Protein AF-T1BA98-F1 (afdb_monomer)

Secondary structure (DSSP, 8-state):
-HHHHHHH-TT----PPPTT-GGG-HHHHHHHHHHHHTSSS---S-HHHHHHHHHHHHHHHHHH---------HHHHHHHHHHHHHHHHHHHH--

Radius of gyration: 19.54 Å; Cα contacts (8 Å, |Δi|>4): 25; chains: 1; bounding box: 42×43×51 Å

Organism: NCBI:txid410659

Solvent-accessible surface area (backbone atoms only — not comparable to full-atom values): 6023 Å² total; per-residue (Å²): 109,63,70,63,50,34,72,74,38,77,88,58,80,86,80,81,73,64,86,96,37,59,89,78,37,68,67,55,57,51,50,57,48,45,46,63,73,65,46,53,74,81,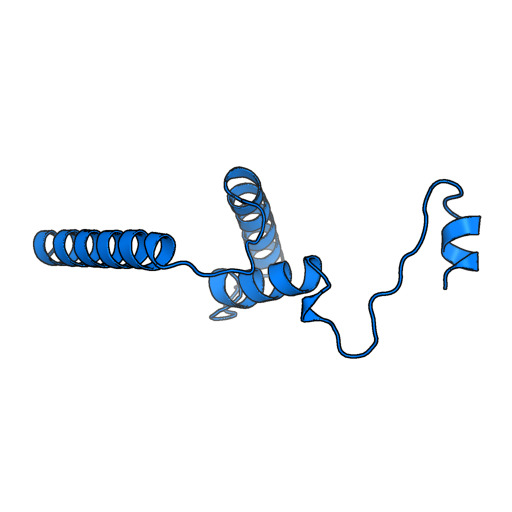78,70,97,41,71,68,56,48,50,52,53,51,53,55,46,48,56,56,44,68,76,68,66,71,86,88,72,91,73,85,50,73,66,56,50,54,54,48,52,53,52,51,54,53,51,52,52,53,53,64,74,74,106

Sequence (95 aa):
CITRLQKRWPSIIPVHTPVHASWLNPIEVYFSIVQRKVLAPNDFQSLAQLEDRLLRFQDHYSATAQPFEWKFTRHDLEVLLSKIQAHEQMLAQAA

pLDDT: mean 92.39, std 5.31, range [66.12, 97.88]

Mean predicted aligned error: 6.26 Å

Foldseek 3Di:
DQVVVCVVPVPDDDDDDDPPPVVVPVVSVVVVCCCVPPCVVPDDPDPVRSVVSVVVVVVVCVVPPDDDDPDDDPVNVVVVVVVVVVVVVVVVVVD

Structure (mmCIF, N/CA/C/O backbone):
data_AF-T1BA98-F1
#
_entry.id   AF-T1BA98-F1
#
loop_
_atom_site.group_PDB
_atom_site.id
_atom_site.type_symbol
_atom_site.label_atom_id
_atom_site.label_alt_id
_atom_site.label_comp_id
_atom_site.label_asym_id
_atom_site.label_entity_id
_atom_site.label_seq_id
_atom_site.pdbx_PDB_ins_code
_atom_site.Cartn_x
_atom_site.Cartn_y
_atom_site.Cartn_z
_atom_site.occupancy
_atom_site.B_iso_or_equiv
_atom_site.auth_seq_id
_atom_site.auth_comp_id
_atom_site.auth_asym_id
_atom_site.auth_atom_id
_atom_site.pdbx_PDB_model_num
ATOM 1 N N . CYS A 1 1 ? 18.230 -6.432 -16.734 1.00 81.88 1 CYS A N 1
ATOM 2 C CA . CYS A 1 1 ? 16.826 -6.722 -16.345 1.00 81.88 1 CYS A CA 1
ATOM 3 C C . CYS A 1 1 ? 15.868 -6.545 -17.529 1.00 81.88 1 CYS A C 1
ATOM 5 O O . CYS A 1 1 ? 15.209 -7.511 -17.894 1.00 81.88 1 CYS A O 1
ATOM 7 N N . ILE A 1 2 ? 15.861 -5.372 -18.178 1.00 92.00 2 ILE A N 1
ATOM 8 C CA . ILE A 1 2 ? 15.003 -5.040 -19.334 1.00 92.00 2 ILE A CA 1
ATOM 9 C C . ILE A 1 2 ? 15.065 -6.097 -20.448 1.00 92.00 2 ILE A C 1
ATOM 11 O O . ILE A 1 2 ? 14.044 -6.687 -20.781 1.00 92.00 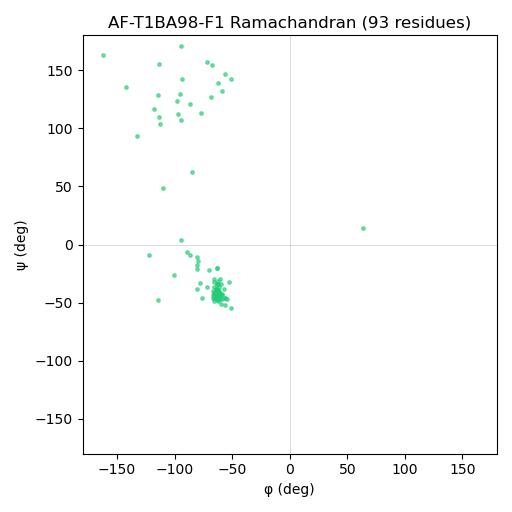2 ILE A O 1
ATOM 15 N N . THR A 1 3 ? 16.262 -6.430 -20.941 1.00 93.44 3 THR A N 1
ATOM 16 C CA . THR A 1 3 ? 16.448 -7.422 -22.019 1.00 93.44 3 THR A CA 1
ATOM 17 C C . THR A 1 3 ? 15.856 -8.791 -21.678 1.00 93.44 3 THR A C 1
ATOM 19 O O . THR A 1 3 ? 15.267 -9.447 -22.530 1.00 93.44 3 THR A O 1
ATOM 22 N N . ARG A 1 4 ? 15.969 -9.224 -20.414 1.00 95.62 4 ARG A N 1
ATOM 23 C CA . ARG A 1 4 ? 15.386 -10.490 -19.941 1.00 95.62 4 ARG A CA 1
ATOM 24 C C . ARG A 1 4 ? 13.857 -10.444 -20.002 1.00 95.62 4 ARG A C 1
ATOM 26 O O . ARG A 1 4 ? 13.244 -11.410 -20.442 1.00 95.62 4 ARG A O 1
ATOM 33 N N . LEU A 1 5 ? 13.265 -9.337 -19.553 1.00 94.94 5 LEU A N 1
ATOM 34 C CA . LEU A 1 5 ? 11.818 -9.127 -19.536 1.00 94.94 5 LEU A CA 1
ATOM 35 C C . LEU A 1 5 ? 11.247 -9.062 -20.956 1.00 94.94 5 LEU A C 1
ATOM 37 O O . LEU A 1 5 ? 10.329 -9.811 -21.265 1.00 94.94 5 LEU A O 1
ATOM 41 N N . GLN A 1 6 ? 11.852 -8.266 -21.835 1.00 95.56 6 GLN A N 1
ATOM 42 C CA . GLN A 1 6 ? 11.418 -8.126 -23.228 1.00 95.56 6 GLN A CA 1
ATOM 43 C C . GLN A 1 6 ? 11.595 -9.417 -24.036 1.00 95.56 6 GLN A C 1
ATOM 45 O O . GLN A 1 6 ? 10.743 -9.756 -24.850 1.00 95.56 6 GLN A O 1
ATOM 50 N N . LYS A 1 7 ? 12.662 -10.191 -23.785 1.00 96.25 7 LYS A N 1
ATOM 51 C CA . LYS A 1 7 ? 12.848 -11.504 -24.425 1.00 96.25 7 LYS A CA 1
ATOM 52 C C . LYS A 1 7 ? 11.744 -12.490 -24.038 1.00 96.25 7 LYS A C 1
ATOM 54 O O . LYS A 1 7 ? 11.337 -13.306 -24.859 1.00 96.25 7 LYS A O 1
ATOM 59 N N . ARG A 1 8 ? 11.295 -12.456 -22.780 1.00 97.31 8 ARG A N 1
ATOM 60 C CA . ARG A 1 8 ? 10.259 -13.363 -22.270 1.00 97.31 8 ARG A CA 1
ATOM 61 C C . ARG A 1 8 ? 8.851 -12.909 -22.657 1.00 97.31 8 ARG A C 1
ATOM 63 O O . ARG A 1 8 ? 8.022 -13.761 -22.964 1.00 97.31 8 ARG A O 1
ATOM 70 N N . TRP A 1 9 ? 8.604 -11.602 -22.648 1.00 96.69 9 TRP A N 1
ATOM 71 C CA . TRP A 1 9 ? 7.32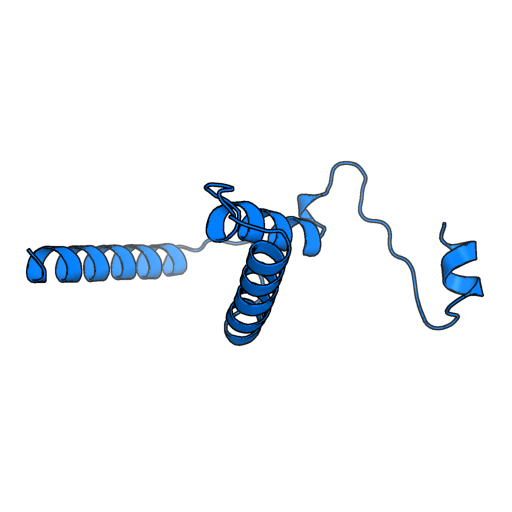3 -10.982 -22.971 1.00 96.69 9 TRP A CA 1
ATOM 72 C C . TRP A 1 9 ? 7.548 -9.811 -23.937 1.00 96.69 9 TRP A C 1
ATOM 74 O O . TRP A 1 9 ? 7.801 -8.692 -23.499 1.00 96.69 9 TRP A O 1
ATOM 84 N N . PRO A 1 10 ? 7.453 -10.034 -25.256 1.00 95.25 10 PRO A N 1
ATOM 85 C CA . PRO A 1 10 ? 7.745 -8.988 -26.239 1.00 95.25 10 PRO A CA 1
ATOM 86 C C . PRO A 1 10 ? 6.812 -7.768 -26.177 1.00 95.25 10 PRO A C 1
ATOM 88 O O . PRO 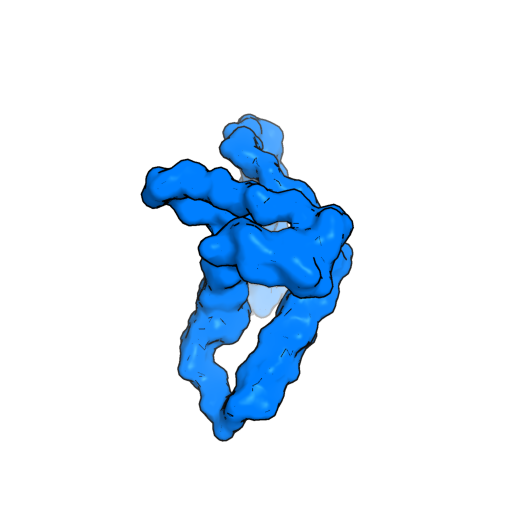A 1 10 ? 7.171 -6.704 -26.666 1.00 95.25 10 PRO A O 1
ATOM 91 N N . SER A 1 11 ? 5.625 -7.909 -25.577 1.00 96.50 11 SER A N 1
ATOM 92 C CA . SER A 1 11 ? 4.612 -6.852 -25.474 1.00 96.50 11 SER A CA 1
ATOM 93 C C . SER A 1 11 ? 4.775 -5.916 -24.271 1.00 96.50 11 SER A C 1
ATOM 95 O O . SER A 1 11 ? 4.058 -4.920 -24.198 1.00 96.50 11 SER A O 1
ATOM 97 N N . ILE A 1 12 ? 5.676 -6.202 -23.320 1.00 95.38 12 ILE A N 1
ATOM 98 C CA . ILE A 1 12 ? 5.854 -5.347 -22.135 1.00 95.38 12 ILE A CA 1
ATOM 99 C C . ILE A 1 12 ? 6.962 -4.316 -22.351 1.00 95.38 12 ILE A C 1
ATOM 101 O O . ILE A 1 12 ? 8.022 -4.614 -22.904 1.00 95.38 12 ILE A O 1
ATOM 105 N N . ILE A 1 13 ? 6.742 -3.111 -21.830 1.00 94.06 13 ILE A N 1
ATOM 106 C CA . ILE A 1 13 ? 7.731 -2.032 -21.803 1.00 94.06 13 ILE A CA 1
ATOM 107 C C . ILE A 1 13 ? 8.120 -1.801 -20.338 1.00 94.06 13 ILE A C 1
ATOM 109 O O . ILE A 1 13 ? 7.331 -1.233 -19.584 1.00 94.06 13 ILE A O 1
ATOM 113 N N . PRO A 1 14 ? 9.304 -2.259 -19.891 1.00 92.06 14 PRO A N 1
ATOM 114 C CA . PRO A 1 14 ? 9.762 -1.998 -18.533 1.00 92.06 14 PRO A CA 1
ATOM 115 C C . PRO A 1 14 ? 10.087 -0.512 -18.354 1.00 92.06 14 PRO A C 1
ATOM 117 O O . PRO A 1 14 ? 10.893 0.038 -19.103 1.00 92.06 14 PRO A O 1
ATOM 120 N N . VAL A 1 15 ? 9.502 0.117 -17.336 1.00 89.50 15 VAL A N 1
ATOM 121 C CA . VAL A 1 15 ? 9.778 1.509 -16.957 1.00 89.50 15 VAL A CA 1
ATOM 122 C C . VAL A 1 15 ? 10.430 1.512 -15.579 1.00 89.50 15 VAL A C 1
ATOM 124 O O . VAL A 1 15 ? 9.929 0.882 -14.651 1.00 89.50 15 VAL A O 1
ATOM 127 N N . HIS A 1 16 ? 11.561 2.202 -15.449 1.00 88.12 16 HIS A N 1
ATOM 128 C CA . HIS A 1 16 ? 12.228 2.396 -14.165 1.00 88.12 16 HIS A CA 1
ATOM 129 C C . HIS A 1 16 ? 11.797 3.729 -13.556 1.00 88.12 16 HIS A C 1
ATOM 131 O O . HIS A 1 16 ?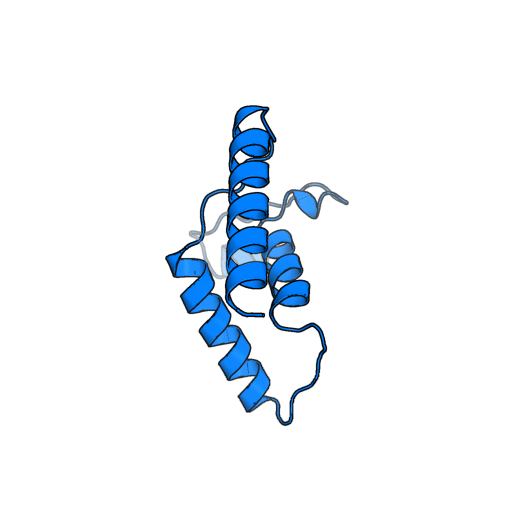 11.851 4.762 -14.223 1.00 88.12 16 HIS A O 1
ATOM 137 N N . THR A 1 17 ? 11.381 3.706 -12.291 1.00 88.50 17 THR A N 1
ATOM 138 C CA . THR A 1 17 ? 11.176 4.929 -11.513 1.00 88.50 17 THR A CA 1
ATOM 139 C C . THR A 1 17 ? 12.528 5.566 -11.168 1.00 88.50 17 THR A C 1
ATOM 141 O O . THR A 1 17 ? 13.552 4.870 -11.149 1.00 88.50 17 THR A O 1
ATOM 144 N N . PRO A 1 18 ? 12.571 6.882 -10.892 1.00 91.31 18 PRO A N 1
ATOM 145 C CA . PRO A 1 18 ? 13.780 7.524 -10.397 1.00 91.31 18 PRO A CA 1
ATOM 146 C C . PRO A 1 18 ? 14.296 6.850 -9.121 1.00 91.31 18 PRO A C 1
ATOM 148 O O . PRO A 1 18 ? 13.525 6.374 -8.281 1.00 91.31 18 PRO A O 1
ATOM 151 N N . VAL A 1 19 ? 15.618 6.837 -8.959 1.00 88.75 19 VAL A N 1
ATOM 152 C CA . VAL A 1 19 ? 16.254 6.319 -7.743 1.00 88.75 19 VAL A CA 1
ATOM 153 C C . VAL A 1 19 ? 15.810 7.169 -6.548 1.00 88.75 19 VAL A C 1
ATOM 155 O O . VAL A 1 19 ? 15.695 8.387 -6.661 1.00 88.75 19 VAL A O 1
ATOM 158 N N . HIS A 1 20 ? 15.537 6.521 -5.413 1.00 86.12 20 HIS A N 1
ATOM 159 C CA . HIS A 1 20 ? 15.009 7.146 -4.189 1.00 86.12 20 HIS A CA 1
ATOM 160 C C . HIS A 1 20 ? 13.607 7.773 -4.321 1.00 86.12 20 HIS A C 1
ATOM 162 O O . HIS A 1 20 ? 13.174 8.492 -3.424 1.00 86.12 20 HIS A O 1
ATOM 168 N N . ALA A 1 21 ? 12.865 7.466 -5.390 1.00 87.44 21 ALA A N 1
ATOM 169 C CA . ALA A 1 21 ? 11.485 7.912 -5.579 1.00 87.44 21 ALA A CA 1
ATOM 170 C C . ALA A 1 21 ? 10.477 6.757 -5.455 1.00 87.44 21 ALA A C 1
ATOM 172 O O . ALA A 1 21 ? 9.597 6.593 -6.297 1.00 87.44 21 ALA A O 1
ATOM 173 N N . SER A 1 22 ? 10.592 5.958 -4.391 1.00 82.06 22 SER A N 1
ATOM 174 C CA . SER A 1 22 ? 9.629 4.901 -4.032 1.00 82.06 22 SER A CA 1
ATOM 175 C C . SER A 1 22 ? 8.189 5.408 -3.943 1.00 82.06 22 SER A C 1
ATOM 177 O O . SER A 1 22 ? 7.249 4.711 -4.304 1.00 82.06 22 SER A O 1
ATOM 179 N N . TRP A 1 23 ? 8.010 6.663 -3.528 1.00 82.44 23 TRP A N 1
ATOM 180 C CA . TRP A 1 23 ? 6.706 7.321 -3.456 1.00 82.44 23 TRP A CA 1
ATOM 181 C C . TRP A 1 23 ? 6.019 7.486 -4.824 1.00 82.44 23 TRP A C 1
ATOM 183 O O . TRP A 1 23 ? 4.800 7.622 -4.866 1.00 82.44 23 TRP A O 1
ATOM 193 N N . LEU A 1 24 ? 6.765 7.434 -5.938 1.00 83.81 24 LEU A N 1
ATOM 194 C CA . LEU A 1 24 ? 6.198 7.410 -7.294 1.00 83.81 24 LEU A CA 1
ATOM 195 C C . LEU A 1 24 ? 5.715 6.021 -7.716 1.00 83.81 24 LEU A C 1
ATOM 197 O O . LEU A 1 24 ? 5.080 5.900 -8.759 1.00 83.81 24 LEU A O 1
ATOM 201 N N . ASN A 1 25 ? 6.032 4.974 -6.953 1.00 87.62 25 ASN A N 1
ATOM 202 C CA . ASN A 1 25 ? 5.675 3.604 -7.276 1.00 87.62 25 ASN A CA 1
ATOM 203 C C . ASN A 1 25 ? 4.350 3.219 -6.584 1.00 87.62 25 ASN A C 1
ATOM 205 O O . ASN A 1 25 ? 4.339 2.993 -5.370 1.00 87.62 25 ASN A O 1
ATOM 209 N N . PRO A 1 26 ? 3.220 3.097 -7.312 1.00 85.06 26 PRO A N 1
ATOM 210 C CA . PRO A 1 26 ? 1.909 2.887 -6.690 1.00 85.06 26 PRO A CA 1
ATOM 211 C C . PRO A 1 26 ? 1.815 1.601 -5.862 1.00 85.06 26 PRO A C 1
ATOM 213 O O . PRO A 1 26 ? 1.082 1.554 -4.873 1.00 85.06 26 PRO A O 1
ATOM 216 N N . ILE A 1 27 ? 2.578 0.562 -6.225 1.00 89.31 27 ILE A N 1
ATOM 217 C CA . ILE A 1 27 ? 2.584 -0.695 -5.465 1.00 89.31 27 ILE A CA 1
ATOM 218 C C . ILE A 1 27 ? 3.168 -0.511 -4.059 1.00 89.31 27 ILE A C 1
ATOM 220 O O . ILE A 1 27 ? 2.712 -1.147 -3.113 1.00 89.31 27 ILE A O 1
ATOM 224 N N . GLU A 1 28 ? 4.128 0.401 -3.890 1.00 91.00 28 GLU A N 1
ATOM 225 C CA . GLU A 1 28 ? 4.726 0.683 -2.583 1.00 91.00 28 GLU A CA 1
ATOM 226 C C . GLU A 1 28 ? 3.743 1.429 -1.679 1.00 91.00 28 GLU A C 1
ATOM 228 O O . GLU A 1 28 ? 3.637 1.129 -0.487 1.00 91.00 28 GLU A O 1
ATOM 233 N N . VAL A 1 29 ? 2.936 2.328 -2.256 1.00 88.69 29 VAL A N 1
ATOM 234 C CA . VAL A 1 29 ? 1.825 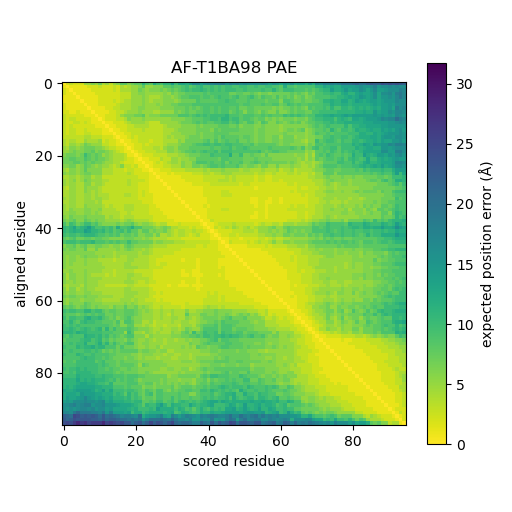2.971 -1.542 1.00 88.69 29 VAL A CA 1
ATOM 235 C C . VAL A 1 29 ? 0.819 1.922 -1.071 1.00 88.69 29 VAL A C 1
ATOM 237 O O . VAL A 1 29 ? 0.449 1.928 0.105 1.00 88.69 29 VAL A O 1
ATOM 240 N N 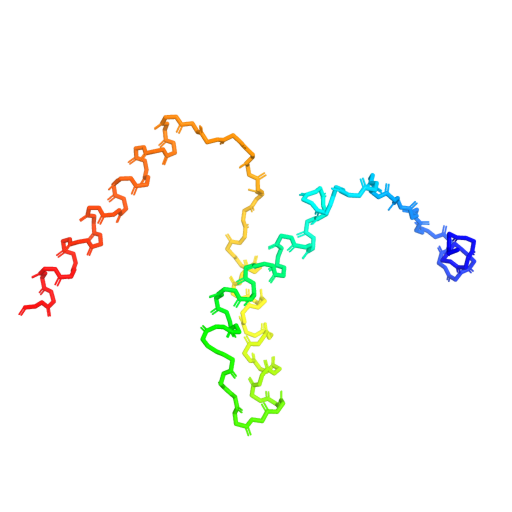. TYR A 1 30 ? 0.425 0.982 -1.936 1.00 91.50 30 TYR A N 1
ATOM 241 C CA . TYR A 1 30 ? -0.478 -0.110 -1.563 1.00 91.50 30 TYR A CA 1
ATOM 242 C C . TYR A 1 30 ? 0.088 -0.966 -0.421 1.00 91.50 30 TYR A C 1
ATOM 244 O O . TYR A 1 30 ? -0.600 -1.188 0.578 1.00 91.50 30 TYR A O 1
ATOM 252 N N . PHE A 1 31 ? 1.361 -1.367 -0.488 1.00 92.69 31 PHE A N 1
ATOM 253 C CA . PHE A 1 31 ? 1.994 -2.126 0.595 1.00 92.69 31 PHE A CA 1
ATOM 254 C C . PHE A 1 31 ? 2.065 -1.347 1.914 1.00 92.69 31 PHE A C 1
ATOM 256 O O . PHE A 1 31 ? 1.861 -1.938 2.975 1.00 92.69 31 PHE A O 1
ATOM 263 N N . SER A 1 32 ? 2.233 -0.021 1.880 1.00 92.00 32 SER A N 1
ATOM 264 C CA . SER A 1 32 ? 2.142 0.806 3.095 1.00 92.00 32 SER A CA 1
ATOM 265 C C . SER A 1 32 ? 0.753 0.755 3.753 1.00 92.00 32 SER A C 1
ATOM 267 O O . SER A 1 32 ? 0.627 0.889 4.974 1.00 92.00 32 SER A O 1
ATOM 269 N N . ILE A 1 33 ? -0.310 0.592 2.956 1.00 93.44 33 ILE A N 1
ATOM 270 C CA . ILE A 1 33 ? -1.690 0.480 3.441 1.00 93.44 33 ILE A CA 1
ATOM 271 C C . ILE A 1 33 ? -1.913 -0.917 4.014 1.00 93.44 33 ILE A C 1
ATOM 273 O O . ILE A 1 33 ? -2.426 -1.027 5.126 1.00 93.44 33 ILE A O 1
ATOM 277 N N . VAL A 1 34 ? -1.480 -1.962 3.302 1.00 95.81 34 VAL A N 1
ATOM 278 C CA . VAL A 1 34 ? -1.533 -3.353 3.779 1.00 95.81 34 VAL A CA 1
ATOM 279 C C . VAL A 1 34 ? -0.826 -3.480 5.127 1.00 95.81 34 VAL A C 1
ATOM 281 O O . VAL A 1 34 ? -1.406 -4.005 6.076 1.00 95.81 34 VAL A O 1
ATOM 284 N N . GLN A 1 35 ? 0.374 -2.911 5.263 1.00 95.94 35 GLN A N 1
ATOM 285 C CA . GLN A 1 35 ? 1.115 -2.932 6.522 1.00 95.94 35 GLN A CA 1
ATOM 286 C C . GLN A 1 35 ? 0.308 -2.333 7.682 1.00 95.94 35 GLN A C 1
ATOM 288 O O . GLN A 1 35 ? 0.244 -2.921 8.756 1.00 95.94 35 GLN A O 1
ATOM 293 N N . ARG A 1 36 ? -0.323 -1.171 7.470 1.00 95.56 36 ARG A N 1
ATOM 294 C CA . ARG A 1 36 ? -1.056 -0.445 8.522 1.00 95.56 36 ARG A CA 1
ATOM 295 C C . ARG A 1 36 ? -2.432 -1.028 8.834 1.00 95.56 36 ARG A C 1
ATOM 297 O O . ARG A 1 36 ? -2.879 -0.912 9.967 1.00 95.56 36 ARG A O 1
ATOM 304 N N . LYS A 1 37 ? -3.126 -1.588 7.841 1.00 94.56 37 LYS A N 1
ATOM 305 C CA . LYS A 1 37 ? -4.524 -2.039 7.979 1.00 94.56 37 LYS A CA 1
ATOM 306 C C . LYS A 1 37 ? -4.675 -3.542 8.184 1.00 94.56 37 LYS A C 1
ATOM 308 O O . LYS A 1 37 ? -5.682 -3.982 8.732 1.00 94.56 37 LYS A O 1
ATOM 313 N N . VAL A 1 38 ? -3.714 -4.328 7.710 1.00 95.88 38 VAL A N 1
ATOM 314 C CA . VAL A 1 38 ? -3.807 -5.792 7.692 1.00 95.88 38 VAL A CA 1
ATOM 315 C C . VAL A 1 38 ? -2.778 -6.412 8.618 1.00 95.88 38 VAL A C 1
ATOM 317 O O . VAL A 1 38 ? -3.129 -7.268 9.422 1.00 95.88 38 VAL A O 1
ATOM 320 N N . LEU A 1 39 ? -1.528 -5.963 8.518 1.00 95.56 39 LEU A N 1
ATOM 321 C CA . LEU A 1 39 ? -0.393 -6.586 9.203 1.00 95.56 39 LEU A CA 1
ATOM 322 C C . LEU A 1 39 ? -0.057 -5.936 10.550 1.00 95.56 39 LEU A C 1
ATOM 324 O O . LEU A 1 39 ? 0.940 -6.305 11.162 1.00 95.56 39 LEU A O 1
ATOM 328 N N . ALA A 1 40 ? -0.837 -4.955 11.009 1.00 93.56 40 ALA A N 1
ATOM 329 C CA . ALA A 1 40 ? -0.627 -4.283 12.287 1.00 93.56 40 ALA A CA 1
ATOM 330 C C . ALA A 1 40 ? -1.833 -4.509 13.222 1.00 93.56 40 ALA A C 1
ATOM 332 O O . ALA A 1 40 ? -2.929 -4.045 12.898 1.00 93.56 40 ALA A O 1
ATOM 333 N N . PRO A 1 41 ? -1.650 -5.182 14.378 1.00 90.88 41 PRO A N 1
ATOM 334 C CA . PRO A 1 41 ? -0.464 -5.952 14.779 1.00 90.88 41 PRO A CA 1
ATOM 335 C C . PRO A 1 41 ? -0.270 -7.208 13.910 1.00 90.88 41 PRO A C 1
ATOM 337 O O . PRO A 1 41 ? -1.230 -7.741 13.352 1.00 90.88 41 PRO A O 1
ATOM 340 N N . ASN A 1 42 ? 0.973 -7.683 13.802 1.00 89.75 42 ASN A N 1
ATOM 341 C CA . ASN A 1 42 ? 1.324 -8.848 12.984 1.00 89.75 42 ASN A CA 1
ATOM 342 C C . ASN A 1 42 ? 1.108 -10.152 13.766 1.00 89.75 42 ASN A C 1
ATOM 344 O O . ASN A 1 42 ? 2.065 -10.865 14.063 1.00 89.75 42 ASN A O 1
ATOM 348 N N . ASP A 1 43 ? -0.137 -10.411 14.155 1.00 92.81 43 ASP A N 1
ATOM 349 C CA . ASP A 1 43 ? -0.520 -11.574 14.953 1.00 92.81 43 ASP A CA 1
ATOM 350 C C . ASP A 1 43 ? -1.399 -12.518 14.127 1.00 92.81 43 ASP A C 1
ATOM 352 O O . ASP A 1 43 ? -2.533 -12.190 13.764 1.00 92.81 43 ASP A O 1
ATOM 356 N N . PHE A 1 44 ? -0.832 -13.672 13.778 1.00 95.12 44 PHE A N 1
ATOM 357 C CA . PHE A 1 44 ? -1.452 -14.679 12.928 1.00 95.12 44 PHE A CA 1
ATOM 358 C C . PHE A 1 44 ? -1.100 -16.073 13.435 1.00 95.12 44 PHE A C 1
ATOM 360 O O . PHE A 1 44 ? 0.057 -16.381 13.713 1.00 95.12 44 PHE A O 1
ATOM 367 N N . GLN A 1 45 ? -2.100 -16.945 13.489 1.00 95.69 45 GLN A N 1
ATOM 368 C CA . GLN A 1 45 ? -1.967 -18.319 13.974 1.00 95.69 45 GLN A CA 1
ATOM 369 C C . GLN A 1 45 ? -1.384 -19.267 12.917 1.00 95.69 45 GLN A C 1
ATOM 371 O O . GLN A 1 45 ? -0.945 -20.368 13.242 1.00 95.69 45 GLN A O 1
ATOM 376 N N . SER A 1 46 ? -1.402 -18.873 11.640 1.00 97.19 46 SER A N 1
ATOM 377 C CA . SER A 1 46 ? -0.825 -19.645 10.537 1.00 97.19 46 SER A CA 1
ATOM 378 C C . SER A 1 46 ? -0.594 -18.784 9.296 1.00 97.19 46 SER A C 1
ATOM 380 O O . SER A 1 46 ? -1.197 -17.721 9.132 1.00 97.19 46 SER A O 1
ATOM 382 N N . LEU A 1 47 ? 0.229 -19.287 8.372 1.00 97.06 47 LEU A N 1
ATOM 383 C CA . LEU A 1 47 ? 0.412 -18.667 7.057 1.00 97.06 47 LEU A CA 1
ATOM 384 C C . LEU A 1 47 ? -0.880 -18.665 6.228 1.00 97.06 47 LEU A C 1
ATOM 386 O O . LEU A 1 47 ? -1.139 -17.692 5.531 1.00 97.06 47 LEU A O 1
ATOM 390 N N . ALA A 1 48 ? -1.718 -19.698 6.356 1.00 97.88 48 ALA A N 1
ATOM 391 C CA . ALA A 1 48 ? -3.006 -19.762 5.664 1.00 97.88 48 ALA A CA 1
ATOM 392 C C . ALA A 1 48 ? -3.961 -18.649 6.128 1.00 97.88 48 ALA A C 1
ATOM 394 O O . ALA A 1 48 ? -4.658 -18.046 5.317 1.00 97.88 48 ALA A O 1
ATOM 395 N N . GLN A 1 49 ? -3.959 -18.327 7.426 1.00 97.19 49 GLN A N 1
ATOM 396 C CA . GLN A 1 49 ? -4.746 -17.210 7.952 1.00 97.19 49 GLN A CA 1
ATOM 397 C C . GLN A 1 49 ? -4.234 -15.857 7.437 1.00 97.19 49 GLN A C 1
ATOM 399 O O . GLN A 1 49 ? -5.028 -14.970 7.126 1.00 97.19 49 GLN A O 1
ATOM 404 N N . LEU A 1 50 ? -2.911 -15.691 7.351 1.00 96.75 50 LEU A N 1
ATOM 405 C CA . LEU A 1 50 ? -2.303 -14.490 6.780 1.00 96.75 50 LEU A CA 1
ATOM 406 C C . LEU A 1 50 ? -2.682 -14.324 5.300 1.00 96.75 50 LEU A C 1
ATOM 408 O O . LEU A 1 50 ? -3.072 -13.232 4.890 1.00 96.75 50 LEU A O 1
ATOM 412 N N . GLU A 1 51 ? -2.599 -15.402 4.519 1.00 97.38 51 GLU A N 1
ATOM 413 C CA . GLU A 1 51 ? -2.980 -15.422 3.105 1.00 97.38 51 GLU A CA 1
ATOM 414 C C . GLU A 1 51 ? -4.453 -15.042 2.908 1.00 97.38 51 GLU A C 1
ATOM 416 O O . GLU A 1 51 ? -4.737 -14.104 2.161 1.00 97.38 51 GLU A O 1
ATOM 421 N N . ASP A 1 52 ? -5.376 -15.688 3.630 1.00 97.06 52 ASP A N 1
ATOM 422 C CA . ASP A 1 52 ? -6.810 -15.371 3.561 1.00 97.06 52 ASP A CA 1
ATOM 423 C C . ASP A 1 52 ? -7.071 -13.893 3.876 1.00 97.06 52 ASP A C 1
ATOM 425 O O . ASP A 1 52 ? -7.764 -13.196 3.131 1.00 97.06 52 ASP A O 1
ATOM 429 N N . ARG A 1 53 ? -6.451 -13.363 4.938 1.00 96.25 53 ARG A N 1
ATOM 430 C CA . ARG A 1 53 ? -6.635 -11.960 5.320 1.00 96.25 53 ARG A CA 1
ATOM 431 C C . ARG A 1 53 ? -6.118 -10.996 4.250 1.00 96.25 53 ARG A C 1
ATOM 433 O O . ARG A 1 53 ? -6.760 -9.973 4.005 1.00 96.25 53 ARG A O 1
ATOM 440 N N . LEU A 1 54 ? -4.981 -11.300 3.620 1.00 97.00 54 LEU A N 1
ATOM 441 C CA . LEU A 1 54 ? -4.416 -10.490 2.537 1.00 97.00 54 LEU A CA 1
ATOM 442 C C . LEU A 1 54 ? -5.316 -10.494 1.297 1.00 97.00 54 LEU A C 1
ATOM 444 O O . LEU A 1 54 ? -5.595 -9.423 0.760 1.00 97.00 54 LEU A O 1
ATOM 448 N N . LEU A 1 55 ? -5.801 -11.665 0.875 1.00 97.00 55 LEU A N 1
ATOM 449 C CA . LEU A 1 55 ? -6.679 -11.798 -0.292 1.00 97.00 55 LEU A CA 1
ATOM 450 C C . LEU A 1 55 ? -8.024 -11.105 -0.064 1.00 97.00 55 LEU A C 1
ATOM 452 O O . LEU A 1 55 ? -8.462 -10.306 -0.889 1.00 97.00 55 LEU A O 1
ATOM 456 N N . ARG A 1 56 ? -8.634 -11.297 1.109 1.00 96.69 56 ARG A N 1
ATOM 457 C CA . ARG A 1 56 ? -9.877 -10.603 1.468 1.00 96.69 56 ARG A CA 1
ATOM 458 C C . ARG A 1 56 ? -9.708 -9.091 1.522 1.00 96.69 56 ARG A C 1
ATOM 460 O O . ARG A 1 56 ? -10.609 -8.353 1.119 1.00 96.69 56 ARG A O 1
ATOM 467 N N . PHE A 1 57 ? -8.573 -8.614 2.033 1.00 96.06 57 PHE A N 1
ATOM 468 C CA . PHE A 1 57 ? -8.272 -7.189 2.019 1.00 96.06 57 PHE A CA 1
ATOM 469 C C . PHE A 1 57 ? -8.095 -6.668 0.592 1.00 96.06 57 PHE A C 1
ATOM 471 O O . PHE A 1 57 ? -8.614 -5.597 0.293 1.00 96.06 57 PHE A O 1
ATOM 478 N N . GLN A 1 58 ? -7.408 -7.414 -0.279 1.00 95.50 58 GLN A N 1
ATOM 479 C CA . GLN A 1 58 ? -7.254 -7.058 -1.688 1.00 95.50 58 GLN A CA 1
ATOM 480 C C . GLN A 1 58 ? -8.620 -6.879 -2.353 1.00 95.50 58 GLN A C 1
ATOM 482 O O . GLN A 1 58 ? -8.866 -5.820 -2.920 1.00 95.50 58 GLN A O 1
ATOM 487 N N . ASP A 1 59 ? -9.521 -7.854 -2.226 1.00 96.12 59 ASP A N 1
ATOM 488 C CA . ASP A 1 59 ? -10.845 -7.793 -2.854 1.00 96.12 59 ASP A CA 1
ATOM 489 C C . ASP A 1 59 ? -11.659 -6.596 -2.346 1.00 96.12 59 ASP A C 1
ATOM 491 O O . ASP A 1 59 ? -12.236 -5.835 -3.127 1.00 96.12 59 ASP A O 1
ATOM 495 N N . HIS A 1 60 ? -11.649 -6.371 -1.029 1.00 94.94 60 HIS A N 1
ATOM 496 C CA . HIS A 1 60 ? -12.325 -5.230 -0.418 1.00 94.94 60 HIS A CA 1
ATOM 497 C C . HIS A 1 60 ? -11.728 -3.884 -0.862 1.00 94.94 60 HIS A C 1
ATOM 499 O O . HIS A 1 60 ? -12.458 -2.935 -1.166 1.00 94.94 60 HIS A O 1
ATOM 505 N N . TYR A 1 61 ? -10.398 -3.791 -0.903 1.00 93.56 61 TYR A N 1
ATOM 506 C CA . TYR A 1 61 ? -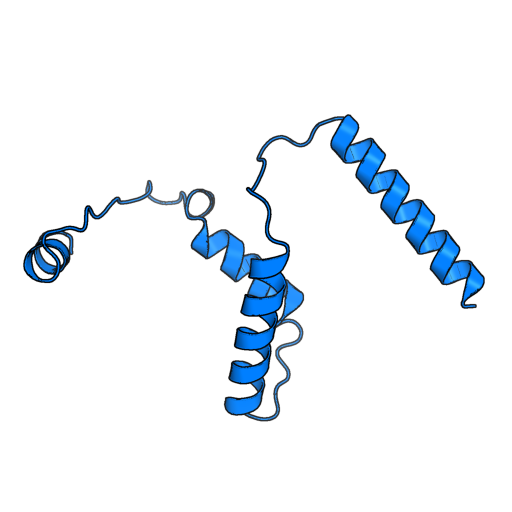9.699 -2.581 -1.312 1.00 93.56 61 TYR A CA 1
ATOM 507 C C . TYR A 1 61 ? -9.946 -2.291 -2.793 1.00 93.56 61 TYR A C 1
ATOM 509 O O . TYR A 1 61 ? -10.316 -1.174 -3.131 1.00 93.56 61 TYR A O 1
ATOM 517 N N . SER A 1 62 ? -9.840 -3.289 -3.672 1.00 92.19 62 SER A N 1
ATOM 518 C CA . SER A 1 62 ? -10.111 -3.154 -5.107 1.00 92.19 62 SER A CA 1
ATOM 519 C C . SER A 1 62 ? -11.539 -2.697 -5.410 1.00 92.19 62 SER A C 1
ATOM 521 O O . SER A 1 62 ? -11.731 -1.924 -6.343 1.00 92.19 62 SER A O 1
ATOM 523 N N . ALA A 1 63 ? -12.528 -3.109 -4.612 1.00 94.69 63 ALA A N 1
ATOM 524 C CA . ALA A 1 63 ? -13.919 -2.687 -4.790 1.00 94.69 63 ALA A CA 1
ATOM 525 C C . ALA A 1 63 ? -14.171 -1.203 -4.452 1.00 94.69 63 ALA A C 1
ATOM 527 O O . ALA A 1 63 ? -15.158 -0.628 -4.904 1.00 94.69 63 ALA A O 1
ATOM 528 N N . THR A 1 64 ? -13.307 -0.582 -3.644 1.00 90.50 64 THR A N 1
ATOM 529 C CA . THR A 1 64 ? -13.508 0.784 -3.123 1.00 90.50 64 THR A CA 1
ATOM 530 C C . THR A 1 64 ? -12.386 1.753 -3.489 1.00 90.50 64 THR A C 1
ATOM 532 O O . THR A 1 64 ? -12.524 2.959 -3.269 1.00 90.50 64 THR A O 1
ATOM 535 N N . ALA A 1 65 ? -11.286 1.251 -4.055 1.00 87.19 65 ALA A N 1
ATOM 536 C CA . ALA A 1 65 ? -10.113 2.033 -4.402 1.00 87.19 65 ALA A CA 1
ATOM 537 C C . ALA A 1 65 ? -10.471 3.159 -5.374 1.00 87.19 65 ALA A C 1
ATOM 539 O O . ALA A 1 65 ? -11.127 2.956 -6.394 1.00 87.19 65 ALA A O 1
ATOM 540 N N . GLN A 1 66 ? -9.990 4.353 -5.049 1.00 85.62 66 GLN A N 1
ATOM 541 C CA . GLN A 1 66 ? -10.029 5.522 -5.915 1.00 85.62 66 GLN A CA 1
ATOM 542 C C . GLN A 1 66 ? -8.592 5.896 -6.297 1.00 85.62 66 GLN A C 1
ATOM 544 O O . GLN A 1 66 ? -7.662 5.552 -5.553 1.00 85.62 66 GLN A O 1
ATOM 549 N N . PRO A 1 67 ? -8.379 6.588 -7.431 1.00 85.69 67 PRO A N 1
ATOM 550 C CA . PRO A 1 67 ? -7.082 7.167 -7.754 1.00 85.69 67 PRO A CA 1
ATOM 551 C C . PRO A 1 67 ? -6.529 8.001 -6.592 1.00 85.69 67 PRO A C 1
ATOM 553 O O . PRO A 1 67 ? -7.270 8.686 -5.887 1.00 85.69 67 PRO A O 1
ATOM 556 N N . PHE A 1 68 ? -5.214 7.934 -6.386 1.00 80.31 68 PHE A N 1
ATOM 557 C CA . PHE A 1 68 ? -4.556 8.746 -5.369 1.00 80.31 68 PHE A CA 1
ATOM 558 C C . PHE A 1 68 ? -4.410 10.184 -5.865 1.00 80.31 68 PHE A C 1
ATOM 560 O O . PHE A 1 68 ? -3.633 10.456 -6.781 1.00 80.31 68 PHE A O 1
ATOM 567 N N . GLU A 1 69 ? -5.126 11.099 -5.220 1.00 84.62 69 GLU A N 1
ATOM 568 C CA . GLU A 1 69 ? -4.972 12.533 -5.429 1.00 84.62 69 GLU A CA 1
ATOM 569 C C . GLU A 1 69 ? -3.869 13.081 -4.518 1.00 84.62 69 GLU A C 1
ATOM 571 O O . GLU A 1 69 ? -3.927 12.974 -3.293 1.00 84.62 69 GLU A O 1
ATOM 576 N N . TRP A 1 70 ? -2.840 13.681 -5.116 1.00 83.69 70 TRP A N 1
ATOM 577 C CA . TRP A 1 70 ? -1.691 14.222 -4.377 1.00 83.69 70 TRP A CA 1
ATOM 578 C C . TRP A 1 70 ? -1.961 15.589 -3.747 1.00 83.69 70 TRP A C 1
ATOM 580 O O . TRP A 1 70 ? -1.183 16.060 -2.917 1.00 83.69 70 TRP A O 1
ATOM 590 N N . LYS A 1 71 ? -3.039 16.257 -4.164 1.00 90.75 71 LYS A N 1
ATOM 591 C CA . LYS A 1 71 ? -3.431 17.564 -3.644 1.00 90.75 71 LYS A CA 1
ATOM 592 C C . LYS A 1 71 ? -4.500 17.373 -2.583 1.00 90.75 71 LYS A C 1
ATOM 594 O O . LYS A 1 71 ? -5.557 16.832 -2.870 1.00 90.75 71 LYS A O 1
ATOM 599 N N . PHE A 1 72 ? -4.228 17.880 -1.388 1.00 90.44 72 PHE A N 1
ATOM 600 C CA . PHE A 1 72 ? -5.225 18.006 -0.336 1.00 90.44 72 PHE A CA 1
ATOM 601 C C . PHE A 1 72 ? -5.782 19.429 -0.353 1.00 90.44 72 PHE A C 1
ATOM 603 O O . PHE A 1 72 ? -5.063 20.399 -0.101 1.00 90.44 72 PHE A O 1
ATOM 610 N N . THR A 1 73 ? -7.047 19.564 -0.723 1.00 95.38 73 THR A N 1
ATOM 611 C CA . THR A 1 73 ? -7.731 20.846 -0.875 1.00 95.38 73 THR A CA 1
ATOM 612 C C . THR A 1 73 ? -8.488 21.232 0.397 1.00 95.38 73 THR A C 1
ATOM 614 O O . THR A 1 73 ? -8.648 20.445 1.330 1.00 95.38 73 THR A O 1
ATOM 617 N N . ARG A 1 74 ? -8.997 22.469 0.444 1.00 96.88 74 ARG A N 1
ATOM 618 C CA . ARG A 1 74 ? -9.886 22.907 1.534 1.00 96.88 74 ARG A CA 1
ATOM 619 C C . ARG A 1 74 ? -11.189 22.107 1.572 1.00 96.88 74 ARG A C 1
ATOM 621 O O . ARG A 1 74 ? -11.683 21.822 2.652 1.00 96.88 74 ARG A O 1
ATOM 628 N N . HIS A 1 75 ? -11.692 21.697 0.410 1.00 95.31 75 HIS A N 1
ATOM 629 C CA . HIS A 1 75 ? -12.880 20.857 0.333 1.00 95.31 75 HIS A CA 1
ATOM 630 C C . HIS A 1 75 ? -12.632 19.473 0.953 1.00 95.31 75 HIS A C 1
ATOM 632 O O . HIS A 1 75 ? -13.456 18.978 1.718 1.00 95.31 75 HIS A O 1
ATOM 638 N N . ASP A 1 76 ? -11.456 18.883 0.714 1.00 93.88 76 ASP A N 1
ATOM 639 C CA . ASP A 1 76 ? -11.079 17.603 1.330 1.00 93.88 76 ASP A CA 1
ATOM 640 C C . ASP A 1 76 ? -11.022 17.704 2.861 1.00 93.88 76 ASP A C 1
ATOM 642 O O . ASP A 1 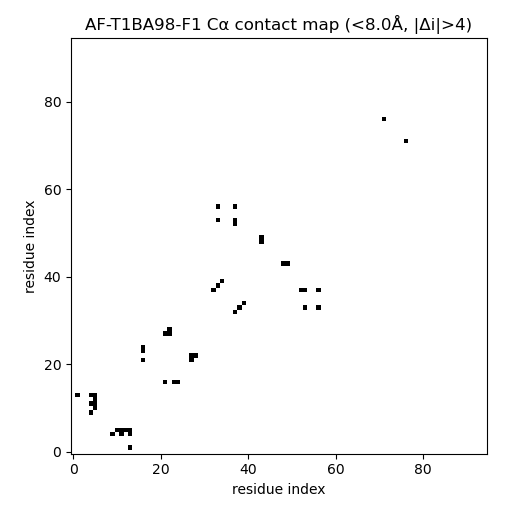76 ? -11.444 16.782 3.564 1.00 93.88 76 ASP A O 1
ATOM 646 N N . LEU A 1 77 ? -10.559 18.846 3.385 1.00 95.75 77 LEU A N 1
ATOM 647 C CA . LEU A 1 77 ? -10.587 19.137 4.819 1.00 95.75 77 LEU A CA 1
ATOM 648 C C . LEU A 1 77 ? -12.018 19.194 5.367 1.00 95.75 77 LEU A C 1
ATOM 650 O O . LEU A 1 77 ? -12.298 18.568 6.385 1.00 95.75 77 LEU A O 1
ATOM 654 N N . GLU A 1 78 ? -12.922 19.913 4.702 1.00 97.69 78 GLU A N 1
ATOM 655 C CA . GLU A 1 78 ? -14.332 20.025 5.108 1.00 97.69 78 GLU A CA 1
ATOM 656 C C . GLU A 1 78 ? -15.020 18.653 5.151 1.00 97.69 78 GLU A C 1
ATOM 658 O O . GLU A 1 78 ? -15.723 18.321 6.112 1.00 97.69 78 GLU A O 1
ATOM 663 N N . VAL A 1 79 ? -14.761 17.816 4.141 1.00 95.81 79 VAL A N 1
ATOM 664 C CA . VAL A 1 79 ? -15.256 16.436 4.083 1.00 95.81 79 VAL A CA 1
ATOM 665 C C . VAL A 1 79 ? -14.684 15.602 5.232 1.00 95.81 79 VAL A C 1
ATOM 667 O O . VAL A 1 79 ? -15.419 14.839 5.863 1.00 95.81 79 VAL A O 1
ATOM 670 N N . LEU A 1 80 ? -13.387 15.730 5.524 1.00 95.12 80 LEU A N 1
ATOM 671 C CA . LEU A 1 80 ? -12.739 14.990 6.607 1.00 95.12 80 LEU A CA 1
ATOM 672 C C . LEU A 1 80 ? -13.298 15.377 7.982 1.00 95.12 80 LEU A C 1
ATOM 674 O O . LEU A 1 80 ? -13.634 14.491 8.767 1.00 95.12 80 LEU A O 1
ATOM 678 N N . LEU A 1 81 ? -13.442 16.674 8.257 1.00 97.69 81 LEU A N 1
ATOM 679 C CA . LEU A 1 81 ? -14.001 17.172 9.517 1.00 97.69 81 LEU A CA 1
ATOM 680 C C . LEU A 1 81 ? -15.437 16.680 9.721 1.00 97.69 81 LEU A C 1
ATOM 682 O O . LEU A 1 81 ? -15.783 16.209 10.802 1.00 97.69 81 LEU A O 1
ATOM 686 N N . SER A 1 82 ? -16.241 16.693 8.656 1.00 97.44 82 SER A N 1
ATOM 687 C CA . SER A 1 82 ? -17.614 16.179 8.690 1.00 97.44 82 SER A CA 1
ATOM 688 C C . SER A 1 82 ? -17.664 14.683 9.036 1.00 97.44 82 SER A C 1
ATOM 690 O O . SER A 1 82 ? -18.506 14.253 9.824 1.00 97.44 82 SER A O 1
ATOM 692 N N . LYS A 1 83 ? -16.735 13.879 8.495 1.00 95.75 83 LYS A N 1
ATOM 693 C CA . LYS A 1 83 ? -16.615 12.445 8.817 1.00 95.75 83 LYS A CA 1
ATOM 694 C C . LYS A 1 83 ? -16.217 12.204 10.273 1.00 95.75 83 LYS A C 1
ATOM 696 O O . LYS A 1 83 ? -16.773 11.306 10.900 1.00 95.75 83 LYS A O 1
ATOM 701 N N . ILE A 1 84 ? -15.272 12.986 10.800 1.00 96.94 84 ILE A N 1
ATOM 702 C CA . ILE A 1 84 ? -14.839 12.894 12.203 1.00 96.94 84 ILE A CA 1
ATOM 703 C C . ILE A 1 84 ? -16.016 13.211 13.131 1.00 96.94 84 ILE A C 1
ATOM 705 O O . ILE A 1 84 ? -16.331 12.405 14.001 1.00 96.94 84 ILE A O 1
ATOM 709 N N . GLN A 1 85 ? -16.732 14.309 12.875 1.00 96.81 85 GLN A N 1
ATOM 710 C CA . GLN A 1 85 ? -17.887 14.712 13.677 1.00 96.81 85 GLN A CA 1
ATOM 711 C C . GLN A 1 85 ? -18.986 13.640 13.708 1.00 96.81 85 GLN A C 1
ATOM 713 O O . GLN A 1 85 ? -19.543 13.353 14.768 1.00 96.81 85 GLN A O 1
ATOM 718 N N . ALA A 1 86 ? -19.295 13.033 12.557 1.00 95.56 86 ALA A N 1
ATOM 719 C CA . ALA A 1 86 ? -20.277 11.953 12.471 1.00 95.56 86 ALA A CA 1
ATOM 720 C C . ALA A 1 86 ? -19.833 10.710 13.261 1.00 95.56 86 ALA A C 1
ATOM 722 O O . ALA A 1 86 ? -20.647 10.064 13.921 1.00 95.56 86 ALA A O 1
ATOM 723 N N . HIS A 1 87 ? -18.538 10.386 13.225 1.00 94.44 87 HIS A N 1
ATOM 724 C CA . HIS A 1 87 ? -17.989 9.269 13.986 1.00 94.44 87 HIS A CA 1
ATOM 725 C C . HIS A 1 87 ? -18.066 9.512 15.500 1.00 94.44 87 HIS A C 1
ATOM 727 O O . HIS A 1 87 ? -18.495 8.624 16.233 1.00 94.44 87 HIS A O 1
ATOM 733 N N . GLU A 1 88 ? -17.725 10.715 15.965 1.00 95.31 88 GLU A N 1
ATOM 734 C CA . GLU A 1 88 ? -17.835 11.099 17.379 1.00 95.31 88 GLU A CA 1
ATOM 735 C C . GLU A 1 88 ? -19.278 11.020 17.887 1.00 95.31 88 GLU A C 1
ATOM 737 O O . GLU A 1 88 ? -19.525 10.494 18.971 1.00 95.31 88 GLU A O 1
ATOM 742 N N . GLN A 1 89 ? -20.245 11.477 17.088 1.00 93.75 89 GLN A N 1
ATOM 743 C CA . GLN A 1 89 ? -21.668 11.368 17.423 1.00 93.75 89 GLN A CA 1
ATOM 744 C C . GLN A 1 89 ? -22.120 9.910 17.534 1.00 93.75 89 GLN A C 1
ATOM 746 O O . GLN A 1 89 ? -22.831 9.559 18.472 1.00 93.75 89 GLN A O 1
ATOM 751 N N . MET A 1 90 ? -21.688 9.056 16.604 1.00 95.31 90 MET A N 1
ATOM 752 C CA . MET A 1 90 ? -22.006 7.629 16.631 1.00 95.31 90 MET A CA 1
ATOM 753 C C . MET A 1 90 ? -21.425 6.944 17.876 1.00 95.31 90 MET A C 1
ATOM 755 O O . MET A 1 90 ? -22.107 6.140 18.505 1.00 95.31 90 MET A O 1
ATOM 759 N N . LEU A 1 91 ? -20.191 7.287 18.263 1.00 93.81 91 LEU A N 1
ATOM 760 C CA . LEU A 1 91 ? -19.569 6.780 19.489 1.00 93.81 91 LEU A CA 1
ATOM 761 C C . LEU A 1 91 ? -20.309 7.258 20.743 1.00 93.81 91 LEU A C 1
ATOM 763 O O . LEU A 1 91 ? -20.545 6.461 21.643 1.00 93.81 91 LEU A O 1
ATOM 767 N N . ALA A 1 92 ? -20.710 8.530 20.785 1.00 91.31 92 ALA A N 1
ATOM 768 C CA . ALA A 1 92 ? -21.453 9.095 21.909 1.00 91.31 92 ALA A CA 1
ATOM 769 C C . ALA A 1 92 ? -22.856 8.486 22.075 1.00 91.31 92 ALA A C 1
ATOM 771 O O . ALA A 1 92 ? -23.356 8.423 23.189 1.00 91.31 92 ALA A O 1
ATOM 772 N N . GLN A 1 93 ? -23.492 8.040 20.988 1.00 83.88 93 GLN A N 1
ATOM 773 C CA . GLN A 1 93 ? -24.791 7.351 21.023 1.00 83.88 93 GLN A CA 1
ATOM 774 C C . GLN A 1 93 ? -24.683 5.867 21.397 1.00 83.88 93 GLN A C 1
ATOM 776 O O . GLN A 1 93 ? -25.679 5.263 21.789 1.00 83.88 93 GLN A O 1
ATOM 781 N N . ALA A 1 94 ? -23.503 5.267 21.225 1.00 80.25 94 ALA A N 1
ATOM 782 C CA . ALA A 1 94 ? -23.236 3.871 21.560 1.00 80.25 94 ALA A CA 1
ATOM 783 C C . ALA A 1 94 ? -22.759 3.671 23.014 1.00 80.25 94 ALA A C 1
ATOM 785 O O . ALA A 1 94 ? -22.584 2.523 23.429 1.00 80.25 94 ALA A O 1
ATOM 786 N N . ALA A 1 95 ? -22.526 4.764 23.750 1.00 66.12 95 ALA A N 1
ATOM 787 C CA . ALA A 1 95 ? -22.111 4.800 25.153 1.00 66.12 95 ALA A CA 1
ATOM 788 C C . ALA A 1 95 ? -23.303 5.081 26.078 1.00 66.12 95 ALA A C 1
ATOM 790 O O . ALA A 1 95 ? -23.323 4.490 27.181 1.00 66.12 95 ALA A O 1
#